Protein AF-A0A2N2HG94-F1 (afdb_monomer_lite)

Structure (mmCIF, N/CA/C/O backbone):
data_AF-A0A2N2HG94-F1
#
_entry.id   AF-A0A2N2HG94-F1
#
loop_
_atom_site.group_PDB
_atom_site.id
_atom_site.type_symbol
_atom_site.label_atom_id
_atom_site.label_alt_id
_atom_site.label_comp_id
_atom_site.label_asym_id
_atom_site.label_entity_id
_atom_site.label_seq_id
_atom_site.pdbx_PDB_ins_code
_atom_site.Cartn_x
_atom_site.Cartn_y
_atom_site.Cartn_z
_atom_site.occupancy
_atom_site.B_iso_or_equiv
_atom_site.auth_seq_id
_atom_site.auth_comp_id
_atom_site.auth_asym_id
_atom_site.auth_atom_id
_atom_site.pdbx_PDB_model_num
ATOM 1 N N . MET A 1 1 ? 13.930 -17.147 -53.926 1.00 60.06 1 MET A N 1
ATOM 2 C CA . MET A 1 1 ? 12.794 -16.440 -53.292 1.00 60.06 1 MET A CA 1
ATOM 3 C C . MET A 1 1 ? 12.474 -16.964 -51.883 1.00 60.06 1 MET A C 1
ATOM 5 O O . MET A 1 1 ? 12.316 -16.170 -50.968 1.00 60.06 1 MET A O 1
ATOM 9 N N . ASN A 1 2 ? 12.498 -18.281 -51.658 1.00 65.44 2 ASN A N 1
ATOM 10 C CA . ASN A 1 2 ? 12.030 -18.923 -50.414 1.00 65.44 2 ASN A CA 1
ATOM 11 C C . ASN A 1 2 ? 12.898 -18.608 -49.176 1.00 65.44 2 ASN A C 1
ATOM 13 O O . ASN A 1 2 ? 12.397 -18.520 -48.062 1.00 65.4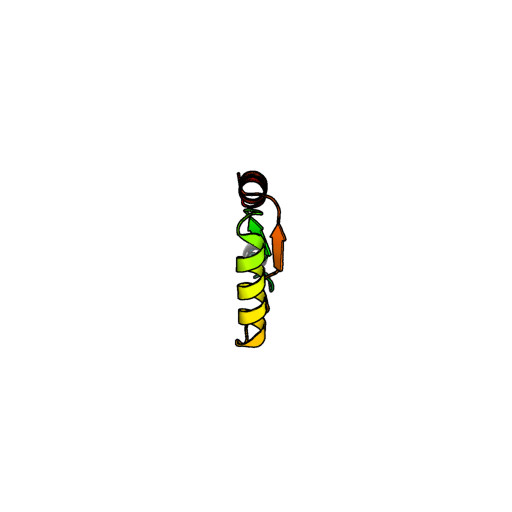4 2 ASN A O 1
ATOM 17 N N . ARG A 1 3 ? 14.205 -18.372 -49.360 1.00 69.62 3 ARG A N 1
ATOM 18 C CA . ARG A 1 3 ? 15.132 -18.050 -48.257 1.00 69.62 3 ARG A CA 1
ATOM 19 C C . ARG A 1 3 ? 14.920 -16.658 -47.656 1.00 69.62 3 ARG A C 1
ATOM 21 O O . ARG A 1 3 ? 15.193 -16.474 -46.478 1.00 69.62 3 ARG A O 1
ATOM 28 N N . PHE A 1 4 ? 14.449 -15.693 -48.447 1.00 72.94 4 PHE A N 1
ATOM 29 C CA . PHE A 1 4 ? 14.120 -14.351 -47.952 1.00 72.94 4 PHE A CA 1
ATOM 30 C C . PHE A 1 4 ? 12.775 -14.346 -47.229 1.00 72.94 4 PHE A C 1
ATOM 32 O O . PHE A 1 4 ? 12.671 -13.769 -46.152 1.00 72.94 4 PHE A O 1
ATOM 39 N N . LEU A 1 5 ? 11.792 -15.073 -47.768 1.00 78.25 5 LEU A N 1
ATOM 40 C CA . LEU A 1 5 ? 10.490 -15.236 -47.129 1.00 78.25 5 LEU A CA 1
ATOM 41 C C . LEU A 1 5 ? 10.618 -15.930 -45.763 1.00 78.25 5 LEU A C 1
ATOM 43 O O . LEU A 1 5 ? 10.086 -15.435 -44.777 1.00 78.25 5 LEU A O 1
ATOM 47 N N . ASN A 1 6 ? 11.429 -16.991 -45.668 1.00 77.75 6 ASN A N 1
ATOM 48 C CA . ASN A 1 6 ? 11.681 -17.677 -44.396 1.00 77.75 6 ASN A CA 1
ATOM 49 C C . ASN A 1 6 ? 12.349 -16.767 -43.354 1.00 77.75 6 ASN A C 1
ATOM 51 O O . ASN A 1 6 ? 12.005 -16.841 -42.179 1.00 77.75 6 ASN A O 1
ATOM 55 N N . LYS A 1 7 ? 13.274 -15.890 -43.769 1.00 80.94 7 LYS A N 1
ATOM 56 C CA . LYS A 1 7 ? 13.915 -14.914 -42.871 1.00 80.94 7 LYS A CA 1
ATOM 57 C C . LYS A 1 7 ? 12.931 -13.852 -42.381 1.00 80.94 7 LYS A C 1
ATOM 59 O O . LYS A 1 7 ? 12.979 -13.492 -41.211 1.00 80.94 7 LYS A O 1
ATOM 64 N N . ALA A 1 8 ? 12.037 -13.381 -43.251 1.00 82.38 8 ALA A N 1
ATOM 65 C CA . ALA A 1 8 ? 11.008 -12.409 -42.887 1.00 82.38 8 ALA A CA 1
ATOM 66 C C . ALA A 1 8 ? 10.000 -13.000 -41.887 1.00 82.38 8 ALA A C 1
ATOM 68 O O . ALA A 1 8 ? 9.662 -12.354 -40.899 1.00 82.38 8 ALA A O 1
ATOM 69 N N . VAL A 1 9 ? 9.593 -14.257 -42.091 1.00 83.81 9 VAL A N 1
ATOM 70 C CA . VAL A 1 9 ? 8.730 -14.995 -41.154 1.00 83.81 9 VAL A CA 1
ATOM 71 C C . VAL A 1 9 ? 9.426 -15.200 -39.806 1.00 83.81 9 VAL A C 1
ATOM 73 O O . VAL A 1 9 ? 8.811 -14.982 -38.767 1.00 83.81 9 VAL A O 1
ATOM 76 N N . PHE A 1 10 ? 10.718 -15.544 -39.804 1.00 84.00 10 PHE A N 1
ATOM 77 C CA . PHE A 1 10 ? 11.494 -15.685 -38.567 1.00 84.00 10 PHE A CA 1
ATOM 78 C C . PHE A 1 10 ? 11.638 -14.360 -37.806 1.00 84.00 10 PHE A C 1
ATOM 80 O O . PHE A 1 10 ? 11.514 -14.335 -36.585 1.00 84.00 10 PHE A O 1
ATOM 87 N N . ALA A 1 11 ? 11.868 -13.255 -38.521 1.00 81.56 11 ALA A N 1
ATOM 88 C CA . ALA A 1 11 ? 11.963 -11.926 -37.925 1.00 81.56 11 ALA A CA 1
ATOM 89 C C . ALA A 1 11 ? 10.629 -11.486 -37.302 1.00 81.56 11 ALA A C 1
ATOM 91 O O . ALA A 1 11 ? 10.611 -10.965 -36.189 1.00 81.56 11 ALA A O 1
ATOM 92 N N . LEU A 1 12 ? 9.508 -11.754 -37.979 1.00 80.62 12 LEU A N 1
ATOM 93 C CA . LEU A 1 12 ? 8.175 -11.461 -37.454 1.00 80.62 12 LEU A CA 1
ATOM 94 C C . LEU A 1 12 ? 7.835 -12.328 -36.231 1.00 80.62 12 LEU A C 1
ATOM 96 O O . LEU A 1 12 ? 7.299 -11.819 -35.249 1.00 80.62 12 LEU A O 1
ATOM 100 N N . ALA A 1 13 ? 8.194 -13.616 -36.259 1.00 80.38 13 ALA A N 1
ATOM 101 C CA . ALA A 1 13 ? 8.015 -14.522 -35.127 1.00 80.38 13 ALA A CA 1
ATOM 102 C C . ALA A 1 13 ? 8.812 -14.066 -33.894 1.00 80.38 13 ALA A C 1
ATOM 104 O O . ALA A 1 13 ? 8.296 -14.111 -32.780 1.00 80.38 13 ALA A O 1
ATOM 105 N N . LEU A 1 14 ? 10.037 -13.566 -34.090 1.00 79.25 14 LEU A N 1
ATOM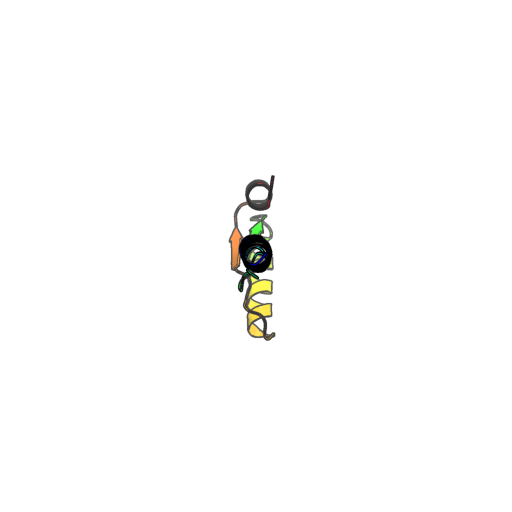 106 C CA . LEU A 1 14 ? 10.861 -13.047 -33.001 1.00 79.25 14 LEU A CA 1
ATOM 107 C C . LEU A 1 14 ? 10.262 -11.771 -32.387 1.00 79.25 14 LEU A C 1
ATOM 109 O O . LEU A 1 14 ? 10.205 -11.657 -31.164 1.00 79.25 14 LEU A O 1
ATOM 113 N N . LEU A 1 15 ? 9.738 -10.849 -33.205 1.00 74.19 15 LEU A N 1
ATOM 114 C CA . LEU A 1 15 ? 9.083 -9.635 -32.698 1.00 74.19 15 LEU A CA 1
ATOM 115 C C . LEU A 1 15 ? 7.847 -9.935 -31.836 1.00 74.19 15 LEU A C 1
ATOM 117 O O . LEU A 1 15 ? 7.621 -9.247 -30.843 1.00 74.19 15 LEU A O 1
ATOM 121 N N . LEU A 1 16 ? 7.073 -10.970 -32.176 1.00 72.00 16 LEU A N 1
ATOM 122 C CA . LEU A 1 16 ? 5.888 -11.371 -31.407 1.00 72.00 16 LEU A CA 1
ATOM 123 C C . LEU A 1 16 ? 6.237 -11.911 -30.011 1.00 72.00 16 LEU A C 1
ATOM 125 O O . LEU A 1 16 ? 5.424 -11.806 -29.100 1.00 72.00 16 LEU A O 1
ATOM 129 N N . THR A 1 17 ? 7.448 -12.441 -29.812 1.00 70.50 17 THR A N 1
ATOM 130 C CA . THR A 1 17 ? 7.905 -12.914 -28.490 1.00 70.50 17 THR A CA 1
ATOM 131 C C . THR A 1 17 ? 8.409 -11.797 -27.572 1.00 70.50 17 THR A C 1
ATOM 133 O O . THR A 1 17 ? 8.571 -12.017 -26.374 1.00 70.50 17 THR A O 1
ATOM 136 N N . CYS A 1 18 ? 8.629 -10.589 -28.102 1.00 65.25 18 CYS A N 1
ATOM 137 C CA . CYS A 1 18 ? 9.123 -9.441 -27.338 1.00 65.25 18 CYS A CA 1
ATOM 138 C C . CYS A 1 18 ? 8.016 -8.583 -26.709 1.00 65.25 18 CYS A C 1
ATOM 140 O O . CYS A 1 18 ? 8.321 -7.553 -26.106 1.00 65.25 18 CYS A O 1
ATOM 142 N N . THR A 1 19 ? 6.742 -8.974 -26.807 1.00 65.06 19 THR A N 1
ATOM 143 C CA . THR A 1 19 ? 5.685 -8.326 -26.022 1.00 65.06 19 THR A CA 1
ATOM 144 C C . THR A 1 19 ? 5.892 -8.698 -24.557 1.00 65.06 19 THR A C 1
ATOM 146 O O . THR A 1 19 ? 5.479 -9.770 -24.116 1.00 65.06 19 THR A O 1
ATOM 149 N N . GLY A 1 20 ? 6.608 -7.846 -23.818 1.00 63.59 20 GLY A N 1
ATOM 150 C CA . GLY A 1 20 ? 6.888 -8.048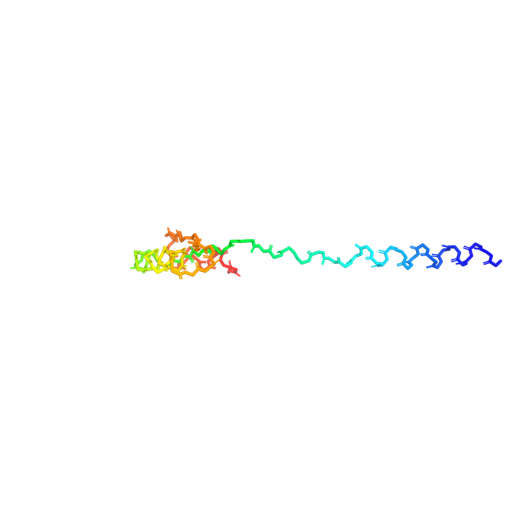 -22.402 1.00 63.59 20 GLY A CA 1
ATOM 151 C C . GLY A 1 20 ? 5.603 -8.376 -21.651 1.00 63.59 20 GLY A C 1
ATOM 152 O O . GLY A 1 20 ? 4.644 -7.607 -21.687 1.00 63.59 20 GLY A O 1
ATOM 153 N N . MET A 1 21 ? 5.573 -9.539 -20.999 1.00 64.50 21 MET A N 1
ATOM 154 C CA . MET A 1 21 ? 4.474 -9.903 -20.117 1.00 64.50 21 MET A CA 1
ATOM 155 C C . MET A 1 21 ? 4.405 -8.845 -19.017 1.00 64.50 21 MET A C 1
ATOM 157 O O . MET A 1 21 ? 5.323 -8.720 -18.204 1.00 64.50 21 MET A O 1
ATOM 161 N N . ALA A 1 22 ? 3.338 -8.048 -19.007 1.00 63.06 22 ALA A N 1
ATOM 162 C CA . ALA A 1 22 ? 3.063 -7.151 -17.900 1.00 63.06 22 ALA A CA 1
ATOM 163 C C . ALA A 1 22 ? 2.765 -8.018 -16.668 1.00 63.06 22 ALA A C 1
ATOM 165 O O . ALA A 1 22 ? 1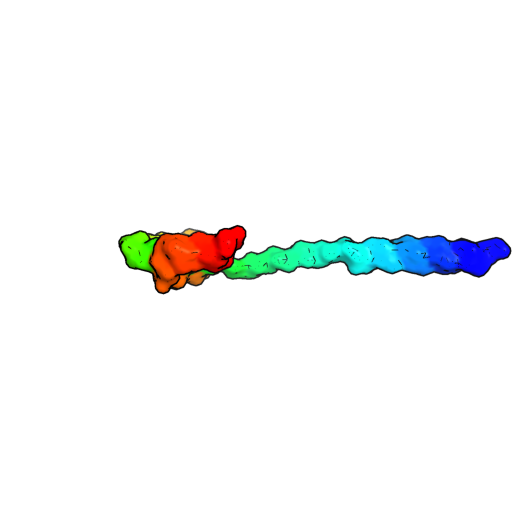.650 -8.502 -16.487 1.00 63.06 22 ALA A O 1
ATOM 166 N N . HIS A 1 23 ? 3.783 -8.267 -15.845 1.00 63.34 23 HIS A N 1
ATOM 167 C CA . HIS A 1 23 ? 3.627 -8.948 -14.567 1.00 63.34 23 HIS A CA 1
ATOM 168 C C . HIS A 1 23 ? 2.917 -8.003 -13.596 1.00 63.34 23 HIS A C 1
ATOM 170 O O . HIS A 1 23 ? 3.566 -7.284 -12.830 1.00 63.34 23 HIS A O 1
ATOM 176 N N . ALA A 1 24 ? 1.585 -7.996 -13.640 1.00 66.75 24 ALA A N 1
ATOM 177 C CA . ALA A 1 24 ? 0.787 -7.462 -12.550 1.00 66.75 24 ALA A CA 1
ATOM 178 C C . ALA A 1 24 ? 1.195 -8.203 -11.271 1.00 66.75 24 ALA A C 1
ATOM 180 O O . ALA A 1 24 ? 1.262 -9.431 -11.243 1.00 66.75 24 ALA A O 1
ATOM 181 N N . ARG A 1 25 ? 1.575 -7.451 -10.240 1.00 71.81 25 ARG A N 1
ATOM 182 C CA . ARG A 1 25 ? 1.879 -8.026 -8.932 1.00 71.81 25 ARG A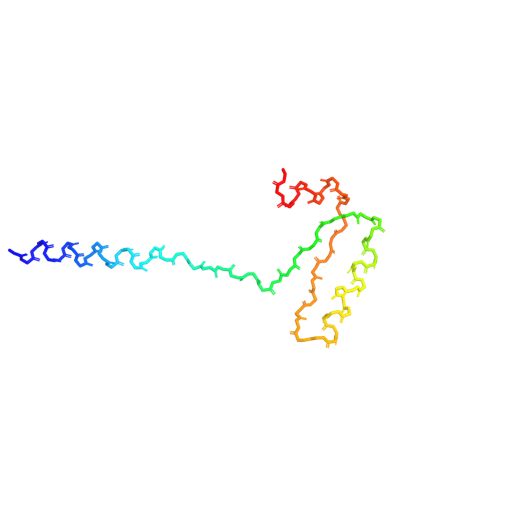 CA 1
ATOM 183 C C . ARG A 1 25 ? 0.556 -8.299 -8.238 1.00 71.81 25 ARG A C 1
ATOM 185 O O . ARG A 1 25 ? -0.280 -7.406 -8.163 1.00 71.81 25 ARG A O 1
ATOM 192 N N . ASP A 1 26 ? 0.406 -9.497 -7.690 1.00 78.12 26 ASP A N 1
ATOM 193 C CA . ASP A 1 26 ? -0.822 -9.899 -6.992 1.00 78.12 26 ASP A CA 1
ATOM 194 C C . ASP A 1 26 ? -0.985 -9.224 -5.617 1.00 78.12 26 ASP A C 1
ATOM 196 O O . ASP A 1 26 ? -2.015 -9.374 -4.965 1.00 78.12 26 ASP A O 1
ATOM 200 N N . GLN A 1 27 ? 0.029 -8.481 -5.153 1.00 83.75 27 GLN A N 1
ATOM 201 C CA . GLN A 1 27 ? 0.057 -7.885 -3.821 1.00 83.75 27 GLN A CA 1
ATOM 202 C C . GLN A 1 27 ? 0.632 -6.467 -3.831 1.00 83.75 27 GLN A C 1
ATOM 204 O O . GLN A 1 27 ? 1.681 -6.201 -4.424 1.00 83.75 27 GLN A O 1
ATOM 209 N N . VAL A 1 28 ? -0.043 -5.576 -3.104 1.00 91.94 28 VAL A N 1
ATOM 210 C CA . VAL A 1 28 ? 0.412 -4.212 -2.824 1.00 91.94 28 VAL A CA 1
ATOM 211 C C . VAL A 1 28 ? 1.292 -4.226 -1.574 1.00 91.94 28 VAL A C 1
ATOM 213 O O . VAL A 1 28 ? 0.891 -4.756 -0.538 1.00 91.94 28 VAL A O 1
ATOM 216 N N . LYS A 1 29 ? 2.483 -3.627 -1.669 1.00 92.81 29 LYS A N 1
ATOM 217 C CA . LYS A 1 29 ? 3.383 -3.387 -0.535 1.00 92.81 29 LYS A CA 1
ATOM 218 C C . LYS A 1 29 ? 3.484 -1.894 -0.267 1.00 92.81 29 LYS A C 1
ATOM 220 O O . LYS A 1 29 ? 3.640 -1.112 -1.202 1.00 92.81 29 LYS A O 1
ATOM 225 N N . ILE A 1 30 ? 3.395 -1.516 1.000 1.00 93.62 30 ILE A N 1
ATOM 226 C CA . ILE A 1 30 ? 3.394 -0.131 1.457 1.00 93.62 30 ILE A CA 1
ATOM 227 C C . ILE A 1 30 ? 4.555 0.036 2.432 1.00 93.62 30 ILE A C 1
ATOM 229 O O . ILE A 1 30 ? 4.565 -0.584 3.490 1.00 93.62 30 ILE A O 1
ATOM 233 N N . SER A 1 31 ? 5.506 0.903 2.097 1.00 93.44 31 SER A N 1
ATOM 234 C CA . SER A 1 31 ? 6.610 1.296 2.979 1.00 93.44 31 SER A CA 1
ATOM 235 C C . SER A 1 31 ? 6.508 2.797 3.237 1.00 93.44 31 SER A C 1
ATOM 237 O O . SER A 1 31 ? 6.345 3.578 2.298 1.00 93.44 31 SER A O 1
ATOM 239 N N . GLY A 1 32 ? 6.570 3.234 4.494 1.00 93.19 32 GLY A N 1
ATOM 240 C CA . GLY A 1 32 ? 6.311 4.640 4.806 1.00 93.19 32 GLY A CA 1
ATOM 241 C C . GLY A 1 32 ? 6.613 5.062 6.238 1.00 93.19 32 GLY A C 1
ATOM 242 O O . GLY A 1 32 ? 7.398 4.430 6.946 1.00 93.19 32 GLY A O 1
ATOM 243 N N . SER A 1 33 ? 6.006 6.181 6.650 1.00 95.44 33 SER A N 1
ATOM 244 C CA . SER A 1 33 ? 6.241 6.780 7.966 1.00 95.44 33 SER A CA 1
ATOM 245 C C . SER A 1 33 ? 5.845 5.843 9.105 1.00 95.44 33 SER A C 1
ATOM 247 O O . SER A 1 33 ? 4.717 5.360 9.181 1.00 95.44 33 SER A O 1
ATOM 249 N N . SER A 1 34 ? 6.747 5.685 10.068 1.00 95.19 34 SER A N 1
ATOM 250 C CA . SER A 1 34 ? 6.494 4.918 11.286 1.00 95.19 34 SER A CA 1
ATOM 251 C C . SER A 1 34 ? 5.415 5.540 12.176 1.00 95.19 34 SER A C 1
ATOM 253 O O . SER A 1 34 ? 4.817 4.833 12.979 1.00 95.19 34 SER A O 1
ATOM 255 N N . THR A 1 35 ? 5.129 6.839 12.029 1.00 95.88 35 THR A N 1
ATOM 256 C CA . THR A 1 35 ? 4.081 7.517 12.811 1.00 95.88 35 THR A CA 1
ATOM 257 C C . THR A 1 35 ? 2.670 7.180 12.335 1.00 95.88 35 THR A C 1
ATOM 259 O O . THR A 1 35 ? 1.746 7.177 13.142 1.00 95.88 35 THR A O 1
ATOM 262 N N . VAL A 1 36 ? 2.495 6.880 11.044 1.00 95.12 36 VAL A N 1
ATOM 263 C CA . VAL A 1 36 ? 1.184 6.524 10.468 1.00 95.12 36 VAL A CA 1
ATOM 264 C C . VAL A 1 36 ? 0.985 5.017 10.344 1.00 95.12 36 VAL A C 1
ATOM 266 O O . VAL A 1 36 ? -0.143 4.581 10.132 1.00 95.12 36 VAL A O 1
ATOM 269 N N . PHE A 1 37 ? 2.053 4.234 10.539 1.00 96.00 37 PHE A N 1
ATOM 270 C CA . PHE A 1 37 ? 2.054 2.775 10.472 1.00 96.00 37 PHE A CA 1
ATOM 271 C C . PHE A 1 37 ? 0.826 2.109 11.122 1.00 96.00 37 PHE A C 1
ATOM 273 O O . PHE A 1 37 ? 0.131 1.392 10.402 1.00 96.00 37 PHE A O 1
ATOM 280 N N . PRO A 1 38 ? 0.479 2.357 12.406 1.00 96.31 38 PRO A N 1
ATOM 281 C CA . PRO A 1 38 ? -0.644 1.655 13.036 1.00 96.31 38 PRO A CA 1
ATOM 282 C C . PRO A 1 38 ? -1.994 1.947 12.364 1.00 96.31 38 PRO A C 1
ATOM 284 O O . PRO A 1 38 ? -2.835 1.058 12.265 1.00 96.31 38 PRO A O 1
ATOM 287 N N . PHE A 1 39 ? -2.190 3.162 11.847 1.00 96.75 39 PHE A N 1
ATOM 288 C CA . PHE A 1 39 ? -3.420 3.539 11.150 1.00 96.75 39 PHE A CA 1
ATOM 289 C C . PHE A 1 39 ? -3.502 2.883 9.769 1.00 96.75 39 PHE A C 1
ATOM 291 O O . PHE A 1 39 ? -4.539 2.333 9.406 1.00 96.75 39 PHE A O 1
ATOM 298 N N . SER A 1 40 ? -2.404 2.902 9.005 1.00 96.25 40 SER A N 1
ATOM 299 C CA . SER A 1 40 ? -2.359 2.269 7.684 1.00 96.25 40 SER A CA 1
ATOM 300 C C . SER A 1 40 ? -2.497 0.750 7.754 1.00 96.25 40 SER A C 1
ATOM 302 O O . SER A 1 40 ? -3.152 0.176 6.889 1.00 96.25 40 SER A O 1
ATOM 304 N N . SER A 1 41 ? -1.930 0.104 8.778 1.00 96.38 41 SER A N 1
ATOM 305 C CA . SER A 1 41 ? -2.063 -1.344 8.971 1.00 96.38 41 SER A CA 1
ATOM 306 C C . SER A 1 41 ? -3.508 -1.739 9.252 1.00 96.38 41 SER A C 1
ATOM 308 O O . SER A 1 41 ? -4.014 -2.656 8.616 1.00 96.38 41 SER A O 1
ATOM 310 N N . TYR A 1 42 ? -4.203 -0.992 10.116 1.00 97.31 42 TYR A N 1
ATOM 311 C CA . TYR A 1 42 ? -5.620 -1.242 10.378 1.00 97.31 42 TYR A CA 1
ATOM 312 C C . TYR A 1 42 ? -6.465 -1.134 9.103 1.00 97.31 42 TYR A C 1
ATOM 314 O O . TYR A 1 42 ? -7.244 -2.030 8.803 1.00 97.31 42 TYR A O 1
ATOM 322 N N . VAL A 1 43 ? -6.278 -0.070 8.314 1.00 97.25 43 VAL A N 1
ATOM 323 C CA . VAL A 1 43 ? -7.022 0.115 7.055 1.00 97.25 43 VAL A CA 1
ATOM 324 C C . VAL A 1 43 ? -6.700 -0.987 6.039 1.00 97.25 43 VAL A C 1
ATOM 326 O O . VAL A 1 43 ? -7.588 -1.419 5.309 1.00 97.25 43 VAL A O 1
ATOM 329 N N . ALA A 1 44 ? -5.450 -1.455 5.984 1.00 96.94 44 ALA A N 1
ATOM 330 C CA . ALA A 1 44 ? -5.048 -2.542 5.097 1.00 96.94 44 ALA A CA 1
ATOM 331 C C . ALA A 1 44 ? -5.715 -3.877 5.471 1.00 96.94 44 ALA A C 1
ATOM 333 O O . ALA A 1 44 ? -6.172 -4.601 4.585 1.00 96.94 44 ALA A O 1
ATOM 334 N N . GLU A 1 45 ? -5.802 -4.181 6.767 1.00 96.56 45 GLU A N 1
ATOM 335 C CA . GLU A 1 45 ? -6.512 -5.357 7.277 1.00 96.56 45 GLU A CA 1
ATOM 336 C C . GLU A 1 45 ? -8.019 -5.258 7.033 1.00 96.56 45 GLU A C 1
ATOM 338 O O . GLU A 1 45 ? -8.621 -6.214 6.547 1.00 96.56 45 GLU A O 1
ATOM 343 N N . GLU A 1 46 ? -8.612 -4.093 7.306 1.00 97.75 46 GLU A N 1
ATOM 344 C CA . GLU A 1 46 ? -10.031 -3.826 7.063 1.00 97.75 46 GLU A CA 1
ATOM 345 C C . GLU A 1 46 ? -10.378 -4.085 5.594 1.00 97.75 46 GLU A C 1
ATOM 347 O O . GLU A 1 46 ? -11.255 -4.896 5.300 1.00 97.75 46 GLU A O 1
ATOM 352 N N . LEU A 1 47 ? -9.609 -3.498 4.669 1.00 96.50 47 LEU A N 1
ATOM 353 C CA . LEU A 1 47 ? -9.818 -3.660 3.233 1.00 96.50 47 LEU A CA 1
ATOM 354 C C . LEU A 1 47 ? -9.848 -5.139 2.825 1.00 96.50 47 LEU A C 1
ATOM 356 O O . LEU A 1 47 ? -10.685 -5.534 2.011 1.00 96.50 47 LEU A O 1
ATOM 360 N N . GLY A 1 48 ? -8.947 -5.951 3.383 1.00 95.44 48 GLY A N 1
ATOM 361 C CA . GLY A 1 48 ? -8.913 -7.391 3.132 1.00 95.44 48 GLY A CA 1
ATOM 362 C C . GLY A 1 48 ? -10.065 -8.165 3.775 1.00 95.44 48 GLY A C 1
ATOM 363 O O . GLY A 1 48 ? -10.433 -9.227 3.279 1.00 95.44 48 GLY A O 1
ATOM 364 N N . ALA A 1 49 ? -10.642 -7.647 4.859 1.00 96.81 49 ALA A N 1
ATOM 365 C CA . ALA A 1 49 ? -11.771 -8.254 5.554 1.00 96.81 49 ALA A CA 1
ATOM 366 C C . ALA A 1 49 ? -13.127 -7.910 4.914 1.00 96.81 49 ALA A C 1
ATOM 368 O O . ALA A 1 49 ? -14.040 -8.737 4.946 1.00 96.81 49 ALA A O 1
ATOM 369 N N . THR A 1 50 ? -13.281 -6.714 4.337 1.00 97.69 50 THR A N 1
ATOM 370 C CA . THR A 1 50 ? -14.573 -6.229 3.813 1.00 97.69 50 THR A CA 1
ATOM 371 C C . THR A 1 50 ? -14.707 -6.261 2.306 1.00 97.69 50 THR A C 1
ATOM 373 O O . THR A 1 50 ? -15.822 -6.183 1.783 1.00 97.69 50 THR A O 1
ATOM 376 N N . THR A 1 51 ? -13.600 -6.389 1.582 1.00 95.81 51 THR A N 1
ATOM 377 C CA . THR A 1 51 ? -13.614 -6.397 0.123 1.00 95.81 51 THR A CA 1
ATOM 378 C C . THR A 1 51 ? -13.079 -7.706 -0.440 1.00 95.81 51 THR A C 1
ATOM 380 O O . THR A 1 51 ? -12.556 -8.565 0.257 1.00 95.81 51 THR A O 1
ATOM 383 N N . LYS A 1 52 ? -13.209 -7.865 -1.758 1.00 93.62 52 LYS A N 1
ATOM 384 C CA . LYS A 1 52 ? -12.621 -8.987 -2.501 1.00 93.62 52 LYS A CA 1
ATOM 385 C C . LYS A 1 52 ? -11.118 -8.825 -2.765 1.00 93.62 52 LYS A C 1
ATOM 387 O O . LYS A 1 52 ? -10.535 -9.673 -3.438 1.00 93.62 52 LYS A O 1
ATOM 392 N N . PHE A 1 53 ? -10.521 -7.704 -2.361 1.00 91.81 53 PHE A N 1
ATOM 393 C CA . PHE A 1 53 ? -9.117 -7.410 -2.624 1.00 91.81 53 PHE A CA 1
ATOM 394 C C . PHE A 1 53 ? -8.238 -7.959 -1.497 1.00 91.81 53 PHE A C 1
ATOM 396 O O . PHE A 1 53 ? -8.634 -7.893 -0.336 1.00 91.81 53 PHE A O 1
ATOM 403 N N . PRO A 1 54 ? -7.042 -8.488 -1.806 1.00 92.06 54 PRO A N 1
ATOM 404 C CA . PRO A 1 54 ? -6.116 -8.932 -0.774 1.00 92.06 54 PRO A CA 1
ATOM 405 C C . PRO A 1 54 ? -5.633 -7.748 0.072 1.00 92.06 54 PRO A C 1
ATOM 407 O O . PRO A 1 54 ? -5.372 -6.664 -0.456 1.00 92.06 54 PRO A O 1
ATOM 410 N N . ALA A 1 55 ? -5.466 -7.982 1.376 1.00 95.25 55 ALA A N 1
ATOM 411 C CA . ALA A 1 55 ? -4.907 -6.997 2.295 1.00 95.25 55 ALA A CA 1
ATOM 412 C C . ALA A 1 55 ? -3.491 -6.573 1.844 1.00 95.25 55 ALA A C 1
ATOM 414 O O . ALA A 1 55 ? -2.633 -7.437 1.614 1.00 95.25 55 ALA A O 1
ATOM 415 N N . PRO A 1 56 ? -3.220 -5.263 1.711 1.00 95.44 56 PRO A N 1
ATOM 416 C CA . PRO A 1 56 ? -1.876 -4.758 1.469 1.00 95.44 56 PRO A CA 1
ATOM 417 C C . PRO A 1 56 ? -0.915 -5.108 2.611 1.00 95.44 56 PRO A C 1
ATOM 419 O O . PRO A 1 56 ? -1.292 -5.092 3.780 1.00 95.44 56 PRO A O 1
ATOM 422 N N . VAL A 1 57 ? 0.356 -5.353 2.287 1.00 94.62 57 VAL A N 1
ATOM 423 C CA . VAL A 1 57 ? 1.406 -5.544 3.299 1.00 94.62 57 VAL A CA 1
ATOM 424 C C . VAL A 1 57 ? 2.010 -4.191 3.652 1.00 94.62 57 VAL A C 1
ATOM 426 O O . VAL A 1 57 ? 2.571 -3.522 2.785 1.00 94.62 57 VAL A O 1
ATOM 429 N N . VAL A 1 58 ? 1.896 -3.791 4.918 1.00 95.56 58 VAL A N 1
ATOM 430 C CA . VAL A 1 58 ? 2.390 -2.503 5.424 1.00 95.56 58 VAL A CA 1
ATOM 431 C C . VAL A 1 58 ? 3.669 -2.712 6.233 1.00 95.56 58 VAL A C 1
ATOM 433 O O . VAL A 1 58 ? 3.710 -3.542 7.138 1.00 95.56 58 VAL A O 1
ATOM 436 N N . GLU A 1 59 ? 4.706 -1.931 5.940 1.00 94.50 59 GLU A N 1
ATOM 437 C CA . GLU A 1 59 ? 6.008 -1.965 6.605 1.00 94.50 59 GLU A CA 1
ATOM 438 C C . GLU A 1 59 ? 6.384 -0.582 7.163 1.00 94.50 59 GLU A C 1
ATOM 440 O O . GLU A 1 59 ? 6.279 0.452 6.496 1.00 94.50 59 GLU A O 1
ATOM 445 N N . SER A 1 60 ? 6.866 -0.563 8.408 1.00 94.56 60 SER A N 1
ATOM 446 C CA . SER A 1 60 ? 7.337 0.652 9.077 1.00 94.56 60 SER A CA 1
ATOM 447 C C . SER A 1 60 ? 8.814 0.892 8.766 1.00 94.56 60 SER A C 1
ATOM 449 O O . SER A 1 60 ? 9.693 0.302 9.389 1.00 94.56 60 SER A O 1
ATOM 451 N N . THR A 1 61 ? 9.095 1.771 7.805 1.00 92.94 61 THR A N 1
ATOM 452 C CA . THR A 1 61 ? 10.467 2.079 7.349 1.00 92.94 61 THR A CA 1
ATOM 453 C C . THR A 1 61 ? 10.901 3.517 7.655 1.00 92.94 61 THR A C 1
ATOM 455 O O . THR A 1 61 ? 12.040 3.895 7.383 1.00 92.94 61 THR A O 1
ATOM 458 N N . GLY A 1 62 ? 9.995 4.346 8.185 1.00 91.69 62 GLY A N 1
ATOM 459 C CA . GLY A 1 62 ? 10.161 5.797 8.307 1.00 91.69 62 GLY A CA 1
ATOM 460 C C . GLY A 1 62 ? 9.979 6.516 6.964 1.00 91.69 62 GLY A C 1
ATOM 461 O O . GLY A 1 62 ? 10.164 5.920 5.906 1.00 91.69 62 GLY A O 1
ATOM 462 N N . SER A 1 63 ? 9.632 7.811 6.973 1.00 93.38 63 SER A N 1
ATOM 463 C CA . SER A 1 63 ? 9.359 8.569 5.734 1.00 93.38 63 SE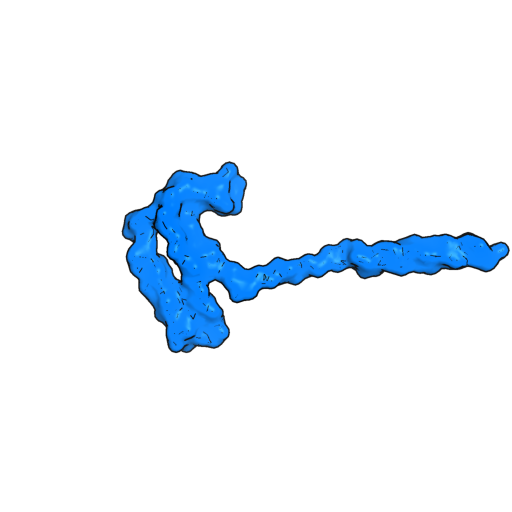R A CA 1
ATOM 464 C C . SER A 1 63 ? 10.553 8.585 4.778 1.00 93.38 63 SER A C 1
ATOM 466 O O . SER A 1 63 ? 10.387 8.378 3.581 1.00 93.38 63 SER A O 1
ATOM 468 N N . GLY A 1 64 ? 11.764 8.781 5.311 1.00 92.81 64 GLY A N 1
ATOM 469 C CA . GLY A 1 64 ? 12.991 8.758 4.511 1.00 92.81 64 GLY A CA 1
ATOM 470 C C . GLY A 1 64 ? 13.299 7.371 3.941 1.00 92.81 64 GLY A C 1
ATOM 471 O O . GLY A 1 64 ? 13.636 7.255 2.766 1.00 92.81 64 GLY A O 1
ATOM 472 N N . GLY A 1 65 ? 13.124 6.314 4.744 1.00 92.50 65 GLY A N 1
ATOM 473 C CA . GLY A 1 65 ? 13.301 4.934 4.286 1.00 92.50 65 GLY A CA 1
ATOM 474 C C . GLY A 1 65 ? 12.268 4.538 3.232 1.00 92.50 65 GLY A C 1
ATOM 475 O O . GLY A 1 65 ? 12.631 3.967 2.210 1.00 92.50 65 GLY A O 1
ATOM 476 N N . GLY A 1 66 ? 11.004 4.919 3.430 1.00 91.75 66 GLY A N 1
ATOM 477 C CA . GLY A 1 66 ? 9.921 4.673 2.478 1.00 91.75 66 GLY A CA 1
ATOM 478 C C . GLY A 1 66 ? 10.140 5.397 1.151 1.00 91.75 66 GLY A C 1
ATOM 479 O O . GLY A 1 66 ? 9.998 4.788 0.097 1.00 91.75 66 GLY A O 1
ATOM 480 N N . HIS A 1 67 ? 10.576 6.661 1.186 1.00 93.50 67 HIS A N 1
ATOM 481 C CA . HIS A 1 67 ? 10.890 7.419 -0.029 1.00 93.50 67 HIS A CA 1
ATOM 482 C C . HIS A 1 67 ? 12.037 6.770 -0.820 1.00 93.50 67 HIS A C 1
ATOM 484 O O . HIS A 1 67 ? 11.923 6.579 -2.030 1.00 93.50 67 HIS A O 1
ATOM 490 N N . LYS A 1 68 ? 13.097 6.340 -0.128 1.00 91.19 68 LYS A N 1
ATOM 491 C CA . LYS A 1 68 ? 14.207 5.609 -0.749 1.00 91.19 68 LYS A CA 1
ATOM 492 C C . LYS A 1 68 ? 13.755 4.286 -1.381 1.00 91.19 68 LYS A C 1
ATOM 494 O O . LYS A 1 68 ? 14.178 3.950 -2.477 1.00 91.19 68 LYS A O 1
ATOM 499 N N . LEU A 1 69 ? 12.894 3.526 -0.705 1.00 89.94 69 LEU A N 1
ATOM 500 C CA . LEU A 1 69 ? 12.387 2.249 -1.224 1.00 89.94 69 LEU A CA 1
ATOM 501 C C . LEU A 1 69 ? 11.416 2.424 -2.401 1.00 89.94 69 LEU A C 1
ATOM 503 O O . LEU A 1 69 ? 11.322 1.533 -3.241 1.00 89.94 69 LEU A O 1
ATOM 507 N N . PHE A 1 70 ? 10.702 3.550 -2.466 1.00 89.56 70 PHE A N 1
ATOM 508 C CA . PHE A 1 70 ? 9.722 3.822 -3.516 1.00 89.56 70 PHE A CA 1
ATOM 509 C C . PHE A 1 70 ? 10.363 4.191 -4.862 1.00 89.56 70 PHE A C 1
ATOM 511 O O . PHE A 1 70 ? 9.830 3.817 -5.905 1.00 89.56 70 PHE A O 1
ATOM 518 N N . GLY A 1 71 ? 11.499 4.896 -4.857 1.00 80.81 71 GLY A N 1
ATOM 519 C CA . GLY A 1 71 ? 12.195 5.247 -6.101 1.00 80.81 71 GLY A CA 1
ATOM 520 C C . GLY A 1 71 ? 13.065 6.503 -6.064 1.00 80.81 71 GLY A C 1
ATOM 521 O O . GLY A 1 71 ? 13.280 7.088 -7.125 1.00 80.81 71 GLY A O 1
ATOM 522 N N . ALA A 1 72 ? 13.519 6.932 -4.882 1.00 58.38 72 ALA A N 1
ATOM 523 C CA . ALA A 1 72 ? 14.527 7.987 -4.735 1.00 58.38 72 ALA A CA 1
ATOM 524 C C . ALA A 1 72 ? 15.951 7.424 -4.658 1.00 58.38 72 ALA A C 1
ATOM 526 O O . ALA A 1 72 ? 16.135 6.353 -4.033 1.00 58.38 72 ALA A O 1
#

pLDDT: mean 85.85, std 11.79, range [58.38, 97.75]

Radius of gyration: 22.57 Å; chains: 1; bounding box: 30×28×66 Å

Sequence (72 aa):
MNRFLNKAVFALALLLTCTGMAHARDQVKISGSSTVFPFSSYVAEELGATTKFPAPVVESTGSGGGHKLFGA

Secondary structure (DSSP, 8-state):
-HHHHHHHHHHHHHHHHTS------SS-EEEE-TTTHHHHHHHHHHHHHHSSSPPPEEEE-HHHHHHHHHT-

Foldseek 3Di:
DVVVVVVVVVVVVVVVVPPDDPPDDLAAEAEAALVCQVVLQVVLVVCCVPHPHHRHHYDHLHHVRRVVVVPD